Protein AF-A0A931U1X2-F1 (afdb_monomer_lite)

Structure (mmCIF, N/CA/C/O backbone):
data_AF-A0A931U1X2-F1
#
_entry.id   AF-A0A931U1X2-F1
#
loop_
_atom_site.group_PDB
_atom_site.id
_atom_site.type_symbol
_atom_site.label_atom_id
_atom_site.label_alt_id
_atom_site.label_comp_id
_atom_site.label_asym_id
_atom_site.label_entity_id
_atom_site.label_seq_id
_atom_site.pdbx_PDB_ins_code
_atom_site.Cartn_x
_atom_site.Cartn_y
_atom_site.Cartn_z
_atom_site.occupancy
_atom_site.B_iso_or_equiv
_atom_site.auth_seq_id
_atom_site.auth_comp_id
_atom_site.auth_asym_id
_atom_site.auth_atom_id
_atom_site.pdbx_PDB_model_num
ATOM 1 N N . MET A 1 1 ? 6.665 -20.487 0.044 1.00 63.03 1 MET A N 1
ATOM 2 C CA . MET A 1 1 ? 6.351 -19.282 -0.749 1.00 63.03 1 MET A CA 1
ATOM 3 C C . MET A 1 1 ? 7.055 -18.116 -0.095 1.00 63.03 1 MET A C 1
ATOM 5 O O . MET A 1 1 ? 6.962 -17.981 1.120 1.00 63.03 1 MET A O 1
ATOM 9 N N . GLU A 1 2 ? 7.810 -17.349 -0.866 1.00 85.06 2 GLU A N 1
ATOM 10 C CA . GLU A 1 2 ? 8.509 -16.164 -0.374 1.00 85.06 2 GLU A CA 1
ATOM 11 C C . GLU A 1 2 ? 7.506 -15.018 -0.163 1.00 85.06 2 GLU A C 1
ATOM 13 O O . GLU A 1 2 ? 6.598 -14.835 -0.972 1.00 85.06 2 GLU A O 1
ATOM 18 N N . THR A 1 3 ? 7.623 -14.298 0.954 1.00 91.31 3 THR A N 1
ATOM 19 C CA . THR A 1 3 ? 6.750 -13.166 1.308 1.00 91.31 3 THR A CA 1
ATOM 20 C C . THR A 1 3 ? 7.487 -11.861 1.058 1.00 91.31 3 THR A C 1
ATOM 22 O O . THR A 1 3 ? 8.638 -11.726 1.469 1.00 91.31 3 THR A O 1
ATOM 25 N N . VAL A 1 4 ? 6.813 -10.888 0.449 1.00 92.00 4 VAL A N 1
ATOM 26 C CA . VAL A 1 4 ? 7.351 -9.538 0.268 1.00 92.00 4 VAL A CA 1
ATOM 27 C C . VAL A 1 4 ? 7.121 -8.749 1.551 1.00 92.00 4 VAL A C 1
ATOM 29 O O . VAL A 1 4 ? 5.980 -8.496 1.942 1.00 92.00 4 VAL A O 1
ATOM 32 N N . ARG A 1 5 ? 8.199 -8.370 2.238 1.00 94.31 5 ARG A N 1
ATOM 33 C CA . ARG A 1 5 ? 8.094 -7.439 3.366 1.00 94.31 5 ARG A CA 1
ATOM 34 C C . ARG A 1 5 ? 7.867 -6.037 2.848 1.00 94.31 5 ARG A C 1
ATOM 36 O O . ARG A 1 5 ? 8.471 -5.666 1.845 1.00 94.31 5 ARG A O 1
ATOM 43 N N . ALA A 1 6 ? 7.024 -5.283 3.538 1.00 94.38 6 ALA A N 1
ATOM 44 C CA . ALA A 1 6 ? 6.626 -3.974 3.077 1.00 94.38 6 ALA A CA 1
ATOM 45 C C . ALA A 1 6 ? 6.469 -2.935 4.186 1.00 94.38 6 ALA A C 1
ATOM 47 O O . ALA A 1 6 ? 6.151 -3.240 5.342 1.00 94.38 6 ALA A O 1
ATOM 48 N N . THR A 1 7 ? 6.632 -1.681 3.786 1.00 94.38 7 THR A N 1
ATOM 49 C CA . THR A 1 7 ? 6.368 -0.481 4.579 1.00 94.38 7 THR A CA 1
ATOM 50 C C . THR A 1 7 ? 5.337 0.390 3.874 1.00 94.38 7 THR A C 1
ATOM 52 O O . THR A 1 7 ? 5.055 0.213 2.691 1.00 94.38 7 THR A O 1
ATOM 55 N N . ILE A 1 8 ? 4.720 1.303 4.625 1.00 94.69 8 ILE A N 1
ATOM 56 C CA . ILE A 1 8 ? 3.718 2.227 4.092 1.00 94.69 8 ILE A CA 1
ATOM 57 C C . ILE A 1 8 ? 4.109 3.667 4.364 1.00 94.69 8 ILE A C 1
ATOM 59 O O . ILE A 1 8 ? 4.575 4.004 5.454 1.00 94.69 8 ILE A O 1
ATOM 63 N N . GLU A 1 9 ? 3.792 4.515 3.403 1.00 93.50 9 GLU A N 1
ATOM 64 C CA . GLU A 1 9 ? 3.778 5.960 3.522 1.00 93.50 9 GLU A CA 1
ATOM 65 C C . GLU A 1 9 ? 2.370 6.454 3.196 1.00 93.50 9 GLU A C 1
ATOM 67 O O . GLU A 1 9 ? 1.703 5.947 2.297 1.00 93.50 9 GLU A O 1
ATOM 72 N N . TRP A 1 10 ? 1.874 7.417 3.967 1.00 94.19 10 TRP A N 1
ATOM 73 C CA . TRP A 1 10 ? 0.562 8.005 3.717 1.00 94.19 10 TRP A CA 1
ATOM 74 C C . TRP A 1 10 ? 0.592 9.495 4.020 1.00 94.19 10 TRP A C 1
ATOM 76 O O . TRP A 1 10 ? 0.927 9.895 5.139 1.00 94.19 10 TRP A O 1
ATOM 86 N N . THR A 1 11 ? 0.206 10.291 3.026 1.00 93.38 11 THR A N 1
ATOM 87 C CA . THR A 1 11 ? 0.055 11.746 3.080 1.00 93.38 11 THR A CA 1
ATOM 88 C C . THR A 1 11 ? -1.440 12.085 3.003 1.00 93.38 11 THR A C 1
ATOM 90 O O . THR A 1 11 ? -1.999 12.187 1.909 1.00 93.38 11 THR A O 1
ATOM 93 N N . PRO A 1 12 ? -2.117 12.233 4.156 1.00 90.12 12 PRO A N 1
ATOM 94 C CA . PRO A 1 12 ? -3.565 12.423 4.229 1.00 90.12 12 PRO A CA 1
ATOM 95 C C . PRO A 1 12 ? -4.088 13.652 3.484 1.00 90.12 12 PRO A C 1
ATOM 97 O O . PRO A 1 12 ? -5.246 13.664 3.085 1.00 90.12 12 PRO A O 1
ATOM 100 N N . GLU A 1 13 ? -3.273 14.700 3.363 1.00 90.06 13 GLU A N 1
ATOM 101 C CA . GLU A 1 13 ? -3.649 15.996 2.789 1.00 90.06 13 GLU A CA 1
ATOM 102 C C . GLU A 1 13 ? -4.021 15.892 1.308 1.00 90.06 13 GLU A C 1
ATOM 104 O O . GLU A 1 13 ? -4.851 16.660 0.830 1.00 90.06 13 GLU A O 1
ATOM 109 N N . ILE A 1 14 ? -3.412 14.936 0.608 1.00 90.19 14 ILE A N 1
ATOM 110 C CA . ILE A 1 14 ? -3.587 14.696 -0.830 1.00 90.19 14 ILE A CA 1
ATOM 111 C C . ILE A 1 14 ? -4.028 13.254 -1.120 1.00 90.19 14 ILE A C 1
ATOM 113 O O . ILE A 1 14 ? -3.920 12.795 -2.248 1.00 90.19 14 ILE A O 1
ATOM 117 N N . ASP A 1 15 ? -4.443 12.527 -0.080 1.00 92.25 15 ASP A N 1
ATOM 118 C CA . ASP A 1 15 ? -4.738 11.088 -0.091 1.00 92.25 15 ASP A CA 1
ATOM 119 C C . ASP A 1 15 ? -3.674 10.196 -0.758 1.00 92.25 15 ASP A C 1
ATOM 121 O O . ASP A 1 15 ? -3.954 9.106 -1.241 1.00 92.25 15 ASP A O 1
ATOM 125 N N . ARG A 1 16 ? -2.411 10.615 -0.757 1.00 93.75 16 ARG A N 1
ATOM 126 C CA . ARG A 1 16 ? -1.347 9.830 -1.379 1.00 93.75 16 ARG A CA 1
ATOM 127 C C . ARG A 1 16 ? -0.931 8.709 -0.446 1.00 93.75 16 ARG A C 1
ATOM 129 O O . ARG A 1 16 ? -0.417 8.963 0.644 1.00 93.75 16 ARG A O 1
ATOM 136 N N . PHE A 1 17 ? -1.133 7.472 -0.864 1.00 95.69 17 PHE A N 1
ATOM 137 C CA . PHE A 1 17 ? -0.659 6.288 -0.167 1.00 95.69 17 PHE A CA 1
ATOM 138 C C . PHE A 1 17 ? 0.361 5.562 -1.020 1.00 95.69 17 PHE A C 1
ATOM 140 O O . PHE A 1 17 ? 0.136 5.366 -2.209 1.00 95.69 17 PHE A O 1
ATOM 147 N N . VAL A 1 18 ? 1.448 5.123 -0.395 1.00 94.56 18 VAL A N 1
ATOM 148 C CA . VAL A 1 18 ? 2.475 4.327 -1.051 1.00 94.56 18 VAL A CA 1
ATOM 149 C C . VAL A 1 18 ? 2.803 3.112 -0.194 1.00 94.56 18 VAL A C 1
ATOM 151 O O . VAL A 1 18 ? 3.060 3.232 1.003 1.00 94.56 18 VAL A O 1
ATOM 154 N N . LEU A 1 19 ? 2.771 1.933 -0.804 1.00 94.44 19 LEU A N 1
ATOM 155 C CA . LEU A 1 19 ? 3.261 0.679 -0.246 1.00 94.44 19 LEU A CA 1
ATOM 156 C C . LEU A 1 19 ? 4.593 0.355 -0.918 1.00 94.44 19 LEU A C 1
ATOM 158 O O . LEU A 1 19 ? 4.634 0.260 -2.140 1.00 94.44 19 LEU A O 1
ATOM 162 N N . TRP A 1 20 ? 5.642 0.125 -0.134 1.00 92.62 20 TRP A N 1
ATOM 163 C CA . TRP A 1 20 ? 6.981 -0.200 -0.629 1.00 92.62 20 TRP A CA 1
ATOM 164 C C . TRP A 1 20 ? 7.404 -1.587 -0.191 1.00 92.62 20 TRP A C 1
ATOM 166 O O . TRP A 1 20 ? 7.226 -1.933 0.974 1.00 92.62 20 TRP A O 1
ATOM 176 N N . ALA A 1 21 ? 8.018 -2.356 -1.082 1.00 91.62 21 ALA A N 1
ATOM 177 C CA . ALA A 1 21 ? 8.804 -3.517 -0.701 1.00 91.62 21 ALA A CA 1
ATOM 178 C C . ALA A 1 21 ? 10.063 -3.056 0.059 1.00 91.62 21 ALA A C 1
ATOM 180 O O . ALA A 1 21 ? 10.706 -2.089 -0.333 1.00 91.62 21 ALA A O 1
ATOM 181 N N . GLU A 1 22 ? 10.428 -3.738 1.147 1.00 88.62 22 GLU A N 1
ATOM 182 C CA . GLU A 1 22 ? 11.639 -3.409 1.925 1.00 88.62 22 GLU A CA 1
ATOM 183 C C . GLU A 1 22 ? 12.932 -3.812 1.199 1.00 88.62 22 GLU A C 1
ATOM 185 O O . GLU A 1 22 ? 13.992 -3.242 1.442 1.00 88.62 22 GLU A O 1
ATOM 190 N N . ASP A 1 23 ? 12.843 -4.808 0.321 1.00 77.00 23 ASP A N 1
ATOM 191 C CA . ASP A 1 23 ? 13.965 -5.359 -0.432 1.00 77.00 23 ASP A CA 1
ATOM 192 C C . ASP A 1 23 ? 14.061 -4.668 -1.803 1.00 77.00 23 ASP A C 1
ATOM 194 O O . ASP A 1 23 ? 13.634 -5.213 -2.821 1.00 77.00 23 ASP A O 1
ATOM 198 N N . LEU A 1 24 ? 14.541 -3.420 -1.801 1.00 67.44 24 LEU A N 1
ATOM 199 C CA . LEU A 1 24 ? 14.801 -2.633 -3.012 1.00 67.44 24 LEU A CA 1
ATOM 200 C C . LEU A 1 24 ? 16.245 -2.879 -3.460 1.00 67.44 24 LEU A C 1
ATOM 202 O O . LEU A 1 24 ? 17.182 -2.325 -2.881 1.00 67.44 24 LEU A O 1
ATOM 206 N N . VAL A 1 25 ? 16.434 -3.727 -4.470 1.00 56.38 25 VAL A N 1
ATOM 207 C CA . VAL A 1 25 ? 17.752 -4.021 -5.049 1.00 56.38 25 VAL A CA 1
ATOM 208 C C . VAL A 1 25 ? 17.798 -3.403 -6.447 1.00 56.38 25 VAL A C 1
ATOM 210 O O . VAL A 1 25 ? 17.538 -4.076 -7.432 1.00 56.38 25 VAL A O 1
ATOM 213 N N . GLY A 1 26 ? 18.104 -2.106 -6.521 1.00 54.41 26 GLY A N 1
ATOM 214 C CA . GLY A 1 26 ? 18.088 -1.326 -7.768 1.00 54.41 26 GLY A CA 1
ATOM 215 C C . GLY A 1 26 ? 17.099 -0.171 -7.660 1.00 54.41 26 GLY A C 1
ATOM 216 O O . GLY A 1 26 ? 15.929 -0.378 -7.350 1.00 54.41 26 GLY A O 1
ATOM 217 N N 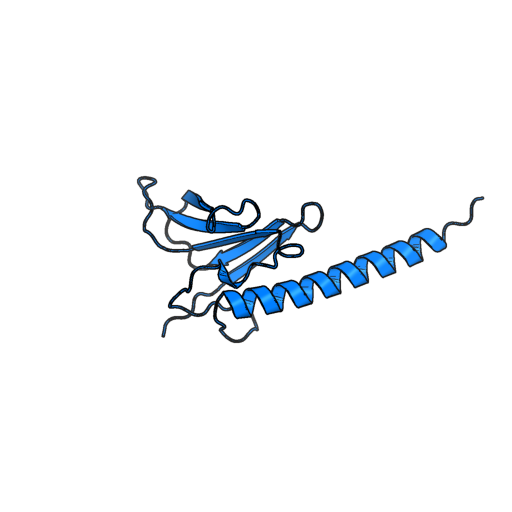. SER A 1 27 ? 17.578 1.063 -7.821 1.00 65.50 27 SER A N 1
ATOM 218 C CA . SER A 1 27 ? 16.752 2.259 -7.626 1.00 65.50 27 SER A CA 1
ATOM 219 C C . SER A 1 27 ? 16.791 3.165 -8.844 1.00 65.50 27 SER A C 1
ATOM 221 O O . SER A 1 27 ? 17.599 4.085 -8.925 1.00 65.50 27 SER A O 1
ATOM 223 N N . ALA A 1 28 ? 15.824 2.939 -9.717 1.00 60.19 28 ALA A N 1
ATOM 224 C CA . ALA A 1 28 ? 14.918 3.947 -10.248 1.00 60.19 28 ALA A CA 1
ATOM 225 C C . ALA A 1 28 ? 13.541 3.259 -10.384 1.00 60.19 28 ALA A C 1
ATOM 227 O O . ALA A 1 28 ? 13.449 2.037 -10.474 1.00 60.19 28 ALA A O 1
ATOM 228 N N . PHE A 1 29 ? 12.454 4.010 -10.239 1.00 79.12 29 PHE A N 1
ATOM 229 C CA . PHE A 1 29 ? 11.098 3.457 -10.205 1.00 79.12 29 PHE A CA 1
ATOM 230 C C . PHE A 1 29 ? 10.273 4.098 -11.305 1.00 79.12 29 PHE A C 1
ATOM 232 O O . PHE A 1 29 ? 10.249 5.324 -11.429 1.00 79.12 29 PHE A O 1
ATOM 239 N N . VAL A 1 30 ? 9.581 3.262 -12.073 1.00 77.50 30 VAL A N 1
ATOM 240 C CA . VAL A 1 30 ? 8.625 3.713 -13.083 1.00 77.50 30 VAL A CA 1
ATOM 241 C C . VAL A 1 30 ? 7.219 3.409 -12.565 1.00 77.50 30 VAL A C 1
ATOM 243 O O . VAL A 1 30 ? 6.940 2.257 -12.215 1.00 77.50 30 VAL A O 1
ATOM 246 N N . PRO A 1 31 ? 6.349 4.428 -12.432 1.00 81.56 31 PRO A N 1
ATOM 247 C CA . PRO A 1 31 ? 4.952 4.208 -12.110 1.00 81.56 31 PRO A CA 1
ATOM 248 C C . PRO A 1 31 ? 4.208 3.724 -13.358 1.00 81.56 31 PRO A C 1
ATOM 250 O O . PRO A 1 31 ? 4.042 4.478 -14.313 1.00 81.56 31 PRO A O 1
ATOM 253 N N . GLU A 1 32 ? 3.714 2.492 -13.317 1.00 82.25 32 GLU A N 1
ATOM 254 C CA . GLU A 1 32 ? 2.818 1.940 -14.331 1.00 82.25 32 GLU A CA 1
ATOM 255 C C . GLU A 1 32 ? 1.364 2.087 -13.866 1.00 82.25 32 GLU A C 1
ATOM 257 O O . GLU A 1 32 ? 1.032 1.633 -12.767 1.00 82.25 32 GLU A O 1
ATOM 262 N N . PRO A 1 33 ? 0.468 2.710 -14.647 1.00 82.56 33 PRO A N 1
ATOM 263 C CA . PRO A 1 33 ? -0.926 2.869 -14.249 1.00 82.56 33 PRO A CA 1
ATOM 264 C C . PRO A 1 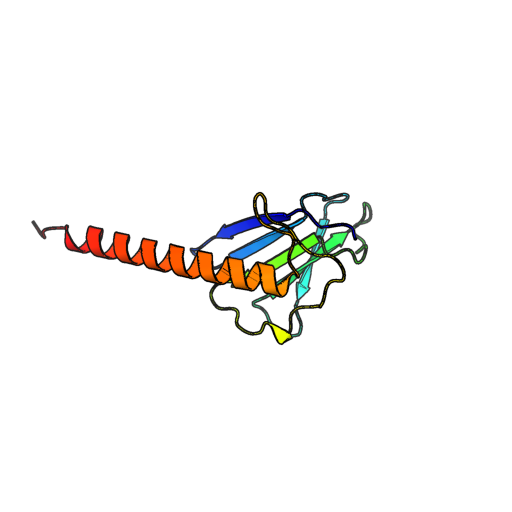33 ? -1.626 1.512 -14.109 1.00 82.56 33 PRO A C 1
ATOM 266 O O . PRO A 1 33 ? -1.394 0.575 -14.876 1.00 82.56 33 PRO A O 1
ATOM 269 N N . ILE A 1 34 ? -2.514 1.400 -13.121 1.00 82.69 34 ILE A N 1
ATOM 270 C CA . ILE A 1 34 ? -3.366 0.219 -12.969 1.00 82.69 34 ILE A CA 1
ATOM 271 C C . ILE A 1 34 ? -4.584 0.390 -13.877 1.00 82.69 34 ILE A C 1
ATOM 273 O O . ILE A 1 34 ? -5.529 1.109 -13.552 1.00 82.69 34 ILE A O 1
ATOM 277 N N . GLY A 1 35 ? -4.548 -0.274 -15.034 1.00 79.94 35 GLY A N 1
ATOM 278 C CA . GLY A 1 35 ? -5.555 -0.077 -16.076 1.00 79.94 35 GLY A CA 1
ATOM 279 C C . GLY A 1 35 ? -5.542 1.366 -16.593 1.00 79.94 35 GLY A C 1
ATOM 280 O O . GLY A 1 35 ? -4.483 1.971 -16.729 1.00 79.94 35 GLY A O 1
ATOM 281 N N . ASP A 1 36 ? -6.722 1.926 -16.856 1.00 77.19 36 ASP A N 1
ATOM 282 C CA . ASP A 1 36 ? -6.896 3.328 -17.272 1.00 77.19 36 ASP A CA 1
ATOM 283 C C . ASP A 1 36 ? -7.095 4.295 -16.080 1.00 77.19 36 ASP A C 1
ATOM 285 O O . ASP A 1 36 ? -7.558 5.425 -16.260 1.00 77.19 36 ASP A O 1
ATOM 289 N N . ASP A 1 37 ? -6.819 3.861 -14.844 1.00 71.19 37 ASP A N 1
ATOM 290 C CA . ASP A 1 37 ? -7.174 4.617 -13.642 1.00 71.19 37 ASP A CA 1
ATOM 291 C C . ASP A 1 37 ? -6.025 5.513 -13.135 1.00 71.19 37 ASP A C 1
ATOM 293 O O . ASP A 1 37 ? -4.949 5.016 -12.799 1.00 71.19 37 ASP A O 1
ATOM 297 N N . PRO A 1 38 ? -6.230 6.840 -13.020 1.00 74.94 38 PRO A N 1
ATOM 298 C CA . PRO A 1 38 ? -5.189 7.756 -12.561 1.00 74.94 38 PRO A CA 1
ATOM 299 C C . PRO A 1 38 ? -4.987 7.727 -11.039 1.00 74.94 38 PRO A C 1
ATOM 301 O O . PRO A 1 38 ? -4.091 8.403 -10.537 1.00 74.94 38 PRO A O 1
ATOM 304 N N . LEU A 1 39 ? -5.829 7.008 -10.288 1.00 84.69 39 LEU A N 1
ATOM 305 C CA . LEU A 1 39 ? -5.770 6.961 -8.830 1.00 84.69 39 LEU A CA 1
ATOM 306 C C . LEU A 1 39 ? -4.901 5.824 -8.309 1.00 84.69 39 LEU A C 1
ATOM 308 O O . LEU A 1 39 ? -4.752 5.729 -7.092 1.00 84.69 39 LEU A O 1
ATOM 312 N N . ALA A 1 40 ? -4.357 4.957 -9.165 1.00 89.75 40 ALA A N 1
ATOM 313 C CA . ALA A 1 40 ? -3.480 3.880 -8.734 1.00 89.75 40 ALA A CA 1
ATOM 314 C C . ALA A 1 40 ? -2.400 3.547 -9.771 1.00 89.75 40 ALA A C 1
ATOM 316 O O . ALA A 1 40 ? -2.658 3.437 -10.968 1.00 89.75 40 ALA A O 1
ATOM 317 N N . SER A 1 41 ? -1.178 3.341 -9.296 1.00 91.94 41 SER A N 1
ATOM 318 C CA . SER A 1 41 ? -0.027 2.953 -10.103 1.00 91.94 41 SER A CA 1
ATOM 319 C C . SER A 1 41 ? 0.792 1.883 -9.386 1.00 91.94 41 SER A C 1
ATOM 321 O O . SER A 1 41 ? 0.994 1.932 -8.172 1.00 91.94 41 SER A O 1
ATOM 323 N N . LEU A 1 42 ? 1.275 0.903 -10.139 1.00 91.19 42 LEU A N 1
ATOM 324 C CA . LEU A 1 42 ? 2.293 -0.038 -9.696 1.00 91.19 42 LEU A CA 1
ATOM 325 C C . LEU A 1 42 ? 3.651 0.629 -9.792 1.00 91.19 42 LEU A C 1
ATOM 327 O O . LEU A 1 42 ? 3.946 1.317 -10.761 1.00 91.19 42 LEU A O 1
ATOM 331 N N . LEU A 1 43 ? 4.492 0.389 -8.800 1.00 91.38 43 LEU A N 1
ATOM 332 C CA . LEU A 1 43 ? 5.874 0.834 -8.827 1.00 91.38 43 LEU A CA 1
ATOM 333 C C . LEU A 1 43 ? 6.721 -0.351 -9.273 1.00 91.38 43 LEU A C 1
ATOM 335 O O . LEU A 1 43 ? 6.727 -1.388 -8.598 1.00 91.38 43 LEU A O 1
ATOM 339 N N . LEU A 1 44 ? 7.391 -0.209 -10.414 1.00 90.00 44 LEU A N 1
ATOM 340 C CA . LEU A 1 44 ? 8.271 -1.232 -10.969 1.00 90.00 44 LEU A CA 1
ATOM 341 C C . LEU A 1 44 ? 9.738 -0.918 -10.673 1.00 90.00 44 LEU A C 1
ATOM 343 O O . LEU A 1 44 ? 10.153 0.239 -10.702 1.00 90.00 44 LEU A O 1
ATOM 347 N N . GLU A 1 45 ? 10.505 -1.962 -10.371 1.00 89.81 45 GLU A N 1
ATOM 348 C CA . GLU A 1 45 ? 11.960 -1.900 -10.235 1.00 89.81 45 GLU A CA 1
ATOM 349 C C . GLU A 1 45 ? 12.597 -1.695 -11.606 1.00 89.81 45 GLU A C 1
ATOM 351 O O . GLU A 1 45 ? 12.177 -2.310 -12.594 1.00 89.81 45 GLU A O 1
ATOM 356 N N . VAL A 1 46 ? 13.652 -0.888 -11.641 1.00 87.94 46 VAL A N 1
ATOM 357 C CA . VAL A 1 46 ? 14.568 -0.838 -12.775 1.00 87.94 46 VAL A CA 1
ATOM 358 C C . VAL A 1 46 ? 15.973 -1.260 -12.356 1.00 87.94 46 VAL A C 1
ATOM 360 O O . VAL A 1 46 ? 16.355 -1.152 -11.186 1.00 87.94 46 VAL A O 1
ATOM 363 N N . ASP A 1 47 ? 16.729 -1.761 -13.324 1.00 86.56 47 ASP A N 1
ATOM 364 C CA . ASP A 1 47 ? 18.127 -2.132 -13.157 1.00 86.56 47 ASP A CA 1
ATOM 365 C C . ASP A 1 47 ? 19.068 -0.908 -13.156 1.00 86.56 47 ASP A C 1
ATOM 367 O O . ASP A 1 47 ? 18.650 0.249 -13.195 1.00 86.56 47 ASP A O 1
ATOM 371 N N . GLU A 1 48 ? 20.377 -1.160 -13.090 1.00 85.00 48 GLU A N 1
ATOM 372 C CA . GLU A 1 48 ? 21.406 -0.111 -13.113 1.00 85.00 48 GLU A CA 1
ATOM 373 C C . GLU A 1 48 ? 21.437 0.693 -14.431 1.00 85.00 48 GLU A C 1
ATOM 375 O O . GLU A 1 48 ? 21.997 1.788 -14.455 1.00 85.00 48 GLU A O 1
ATOM 380 N N . ASP A 1 49 ? 20.826 0.175 -15.504 1.00 86.81 49 ASP A N 1
ATOM 381 C CA . ASP A 1 49 ? 20.705 0.808 -16.823 1.00 86.81 49 ASP A CA 1
ATOM 382 C C . ASP A 1 49 ? 19.341 1.518 -17.013 1.00 86.81 49 ASP A C 1
ATOM 384 O O . ASP A 1 49 ? 18.977 1.859 -18.143 1.00 86.81 49 ASP A O 1
ATOM 388 N N . GLU A 1 50 ? 18.565 1.721 -15.940 1.00 84.00 50 GLU A N 1
ATOM 389 C CA . GLU A 1 50 ? 17.217 2.319 -15.958 1.00 84.00 50 GLU A CA 1
ATOM 390 C C . GLU A 1 50 ? 16.177 1.514 -16.764 1.00 84.00 50 GLU A C 1
ATOM 392 O O . GLU A 1 50 ? 15.157 2.055 -17.200 1.00 84.00 50 GLU A O 1
ATOM 397 N N . ARG A 1 51 ? 16.399 0.208 -16.963 1.00 85.75 51 ARG A N 1
ATOM 398 C CA . ARG A 1 51 ? 15.434 -0.674 -17.634 1.00 85.75 51 ARG A CA 1
ATOM 399 C C . ARG A 1 51 ? 14.567 -1.406 -16.625 1.00 85.75 51 ARG A C 1
ATOM 401 O O . ARG A 1 51 ? 15.070 -1.977 -15.662 1.00 85.75 51 ARG A O 1
ATOM 408 N N . GLU A 1 52 ? 13.266 -1.451 -16.888 1.00 87.06 52 GLU A N 1
ATOM 409 C CA . GLU A 1 52 ? 12.308 -2.204 -16.077 1.00 87.06 52 GLU A CA 1
ATOM 410 C C . GLU A 1 52 ? 12.708 -3.679 -15.954 1.00 87.06 52 GLU A C 1
ATOM 412 O O . GLU A 1 52 ? 12.886 -4.382 -16.952 1.00 87.06 52 GLU A O 1
ATOM 417 N N . THR A 1 53 ? 12.792 -4.174 -14.719 1.00 86.50 53 THR A N 1
ATOM 418 C CA . THR A 1 53 ? 13.061 -5.595 -14.446 1.00 86.50 53 THR A CA 1
ATOM 419 C C . THR A 1 53 ? 11.781 -6.437 -14.472 1.00 86.50 53 THR A C 1
ATOM 421 O O . THR A 1 53 ? 11.834 -7.668 -14.458 1.00 86.50 53 THR A O 1
ATOM 424 N N . GLY A 1 54 ? 10.613 -5.783 -14.479 1.00 83.12 54 GLY A N 1
ATOM 425 C CA . GLY A 1 54 ? 9.298 -6.411 -14.336 1.00 83.12 54 GLY A CA 1
ATOM 426 C C . GLY A 1 54 ? 8.943 -6.790 -12.892 1.00 83.12 54 GLY A C 1
ATOM 427 O O . GLY A 1 54 ? 7.868 -7.340 -12.640 1.00 83.12 54 GLY A O 1
ATOM 428 N N . ARG A 1 55 ? 9.815 -6.504 -11.914 1.00 86.06 55 ARG A N 1
ATOM 429 C CA . ARG A 1 55 ? 9.519 -6.726 -10.496 1.00 86.06 55 ARG A CA 1
ATOM 430 C C . ARG A 1 55 ? 8.657 -5.585 -9.956 1.00 86.06 55 ARG A C 1
ATOM 432 O O . ARG A 1 55 ? 9.065 -4.430 -9.957 1.00 86.06 55 ARG A O 1
ATOM 439 N N . VAL A 1 56 ? 7.492 -5.926 -9.407 1.00 88.88 56 VAL A N 1
ATOM 440 C CA . VAL A 1 56 ? 6.682 -4.977 -8.630 1.00 88.88 56 VAL A CA 1
ATOM 441 C C . VAL A 1 56 ? 7.350 -4.740 -7.276 1.00 88.88 56 VAL A C 1
ATOM 443 O O . VAL A 1 56 ? 7.501 -5.673 -6.481 1.00 88.88 56 VAL A O 1
ATOM 446 N N . VAL A 1 57 ? 7.720 -3.490 -7.012 1.00 90.56 57 VAL A N 1
ATOM 447 C CA . VAL A 1 57 ? 8.339 -3.024 -5.760 1.00 90.56 57 VAL A CA 1
ATOM 448 C C . VAL A 1 57 ? 7.417 -2.151 -4.928 1.00 90.56 57 VAL A C 1
ATOM 450 O O . VAL A 1 57 ? 7.747 -1.825 -3.791 1.00 90.56 57 VAL A O 1
ATOM 453 N N . GLY A 1 58 ? 6.235 -1.819 -5.435 1.00 91.69 58 GLY A N 1
ATOM 454 C CA . GLY A 1 58 ? 5.265 -1.084 -4.648 1.00 91.69 58 GLY A CA 1
ATOM 455 C C . GLY A 1 58 ? 3.976 -0.765 -5.375 1.00 91.69 58 GLY A C 1
ATOM 456 O O . GLY A 1 58 ? 3.747 -1.190 -6.506 1.00 91.69 58 GLY A O 1
ATOM 457 N N . VAL A 1 59 ? 3.132 -0.008 -4.684 1.00 92.94 59 VAL A N 1
ATOM 458 C CA . VAL A 1 59 ? 1.866 0.520 -5.196 1.00 92.94 59 VAL A CA 1
ATOM 459 C C . VAL A 1 59 ? 1.697 1.930 -4.657 1.00 92.94 59 VAL A C 1
ATOM 461 O O . VAL A 1 59 ? 1.775 2.127 -3.446 1.00 92.94 59 VAL A O 1
ATOM 464 N N . GLU A 1 60 ? 1.430 2.889 -5.533 1.00 93.62 60 GLU A N 1
ATOM 465 C CA . GLU A 1 60 ? 1.009 4.243 -5.180 1.00 93.62 60 GLU A CA 1
ATOM 466 C C . GLU A 1 60 ? -0.469 4.421 -5.537 1.00 93.62 60 GLU A C 1
ATOM 468 O O . GLU A 1 60 ? -0.876 4.048 -6.631 1.00 93.62 60 GLU A O 1
ATOM 473 N N . MET A 1 61 ? -1.294 4.957 -4.632 1.00 94.56 61 MET A N 1
ATOM 474 C CA . MET A 1 61 ? -2.715 5.178 -4.918 1.00 94.56 61 MET A CA 1
ATOM 475 C C . MET A 1 61 ? -3.411 6.192 -4.001 1.00 94.56 61 MET A C 1
ATOM 477 O O . MET A 1 61 ? -2.958 6.446 -2.883 1.00 94.56 61 MET A O 1
ATOM 481 N N . ALA A 1 62 ? -4.574 6.685 -4.436 1.00 94.69 62 ALA A N 1
ATOM 482 C CA . ALA A 1 62 ? -5.544 7.401 -3.606 1.00 94.69 62 ALA A CA 1
ATOM 483 C C . ALA A 1 62 ? -6.330 6.415 -2.721 1.00 94.69 62 ALA A C 1
ATOM 485 O O . ALA A 1 62 ? -7.455 6.012 -3.029 1.00 94.69 62 ALA A O 1
ATOM 486 N N . ILE A 1 63 ? -5.697 5.922 -1.652 1.00 94.94 63 ILE A N 1
ATOM 487 C CA . ILE A 1 63 ? -6.189 4.750 -0.908 1.00 94.94 63 ILE A CA 1
ATOM 488 C C . ILE A 1 63 ? -7.553 4.964 -0.257 1.00 94.94 63 ILE A C 1
ATOM 490 O O . ILE A 1 63 ? -8.269 3.986 -0.058 1.00 94.94 63 ILE A O 1
ATOM 494 N N . LEU A 1 64 ? -7.929 6.180 0.143 1.00 94.06 64 LEU A N 1
ATOM 495 C CA . LEU A 1 64 ? -9.212 6.408 0.805 1.00 94.06 64 LEU A CA 1
ATOM 496 C C . LEU A 1 64 ? -10.362 6.430 -0.192 1.00 94.06 64 LEU A C 1
ATOM 498 O O . LEU A 1 64 ? -11.459 5.998 0.180 1.00 94.06 64 LEU A O 1
ATOM 502 N N . GLU A 1 65 ? -10.119 6.906 -1.408 1.00 90.44 65 GLU A N 1
ATOM 503 C CA . GLU A 1 65 ? -11.121 7.019 -2.471 1.00 90.44 65 GLU A CA 1
ATOM 504 C C . GLU A 1 65 ? -11.217 5.755 -3.330 1.00 90.44 65 GLU A C 1
ATOM 506 O O . GLU A 1 65 ? -12.303 5.424 -3.796 1.00 90.44 65 GLU A O 1
ATOM 511 N N . PHE A 1 66 ? -10.130 4.993 -3.454 1.00 91.31 66 PHE A N 1
ATOM 512 C CA . PHE A 1 66 ? -10.077 3.815 -4.312 1.00 91.31 66 PHE A CA 1
ATOM 513 C C . PHE A 1 66 ? -11.071 2.711 -3.913 1.00 91.31 66 PHE A C 1
ATOM 515 O O . PHE A 1 66 ? -11.065 2.193 -2.790 1.00 91.31 66 PHE A O 1
ATOM 522 N N . ASP A 1 67 ? -11.908 2.292 -4.856 1.00 90.31 67 ASP A N 1
ATOM 523 C CA . ASP A 1 67 ? -12.896 1.223 -4.686 1.00 90.31 67 ASP A CA 1
ATOM 524 C C . ASP A 1 67 ? -12.799 0.118 -5.753 1.00 90.31 67 ASP A C 1
ATOM 526 O O . ASP A 1 67 ? -13.390 -0.955 -5.588 1.00 90.31 67 ASP A O 1
ATOM 530 N N . ARG A 1 68 ? -11.992 0.325 -6.800 1.00 88.12 68 ARG A N 1
ATOM 531 C CA . ARG A 1 68 ? -11.817 -0.589 -7.939 1.00 88.12 68 ARG A CA 1
ATOM 532 C C . ARG A 1 68 ? -10.849 -1.739 -7.668 1.00 88.12 68 ARG A C 1
ATOM 534 O O . ARG A 1 68 ? -9.900 -2.001 -8.396 1.00 88.12 68 ARG A O 1
ATOM 541 N N . TRP A 1 69 ? -11.113 -2.494 -6.610 1.00 90.19 69 TRP A N 1
ATOM 542 C CA . TRP A 1 69 ? -10.258 -3.609 -6.189 1.00 90.19 69 TRP A CA 1
ATOM 543 C C . TRP A 1 69 ? -10.098 -4.728 -7.223 1.00 90.19 69 TRP A C 1
ATOM 545 O O . TRP A 1 69 ? -9.152 -5.500 -7.111 1.00 90.19 69 TRP A O 1
ATOM 555 N N . GLY A 1 70 ? -11.029 -4.846 -8.175 1.00 86.50 70 GLY A N 1
ATOM 556 C CA . GLY A 1 70 ? -10.951 -5.823 -9.263 1.00 86.50 70 GLY A CA 1
ATOM 557 C C . GLY A 1 70 ? -9.912 -5.479 -10.331 1.00 86.50 70 GLY A C 1
ATOM 558 O O . GLY A 1 70 ? -9.486 -6.385 -11.039 1.00 86.50 70 GLY A O 1
ATOM 559 N N . ASP A 1 71 ? -9.485 -4.216 -10.406 1.00 86.94 71 ASP A N 1
ATOM 560 C CA . ASP A 1 71 ? -8.494 -3.755 -11.385 1.00 86.94 71 ASP A CA 1
ATOM 561 C C . ASP A 1 71 ? -7.058 -3.961 -10.886 1.00 86.94 71 ASP A C 1
ATOM 563 O O . ASP A 1 71 ? -6.113 -3.900 -11.668 1.00 86.94 71 ASP A O 1
ATOM 567 N N . LEU A 1 72 ? -6.873 -4.243 -9.588 1.00 87.62 72 LEU A N 1
ATOM 568 C CA . LEU A 1 72 ? -5.549 -4.537 -9.050 1.00 87.62 72 LEU A CA 1
ATOM 569 C C . LEU A 1 72 ? -4.984 -5.822 -9.672 1.00 87.62 72 LEU A C 1
ATOM 571 O O . LEU A 1 72 ? -5.677 -6.846 -9.711 1.00 87.62 72 LEU A O 1
ATOM 575 N N . PRO A 1 73 ? -3.702 -5.826 -10.077 1.00 84.69 73 PRO A N 1
ATOM 576 C CA . PRO A 1 73 ? -3.070 -7.037 -10.570 1.00 84.69 73 PRO A CA 1
ATOM 577 C C . PRO A 1 73 ? -3.012 -8.094 -9.466 1.00 84.69 73 PRO A C 1
ATOM 579 O O . PRO A 1 73 ? -2.733 -7.814 -8.295 1.00 84.69 73 PRO A O 1
ATOM 582 N N . THR A 1 74 ? -3.224 -9.347 -9.857 1.00 86.06 74 THR A N 1
ATOM 583 C CA . THR A 1 74 ? -2.965 -10.474 -8.964 1.00 86.06 74 THR A CA 1
ATOM 584 C C . THR A 1 74 ? -1.464 -10.721 -8.918 1.00 86.06 74 THR A C 1
ATOM 586 O O . THR A 1 74 ? -0.857 -11.029 -9.938 1.00 86.06 74 THR A O 1
ATOM 589 N N . LEU A 1 75 ? -0.869 -10.584 -7.733 1.00 88.00 75 LEU A N 1
ATOM 590 C CA . LEU A 1 75 ? 0.537 -10.904 -7.507 1.00 88.00 75 LEU A CA 1
ATOM 591 C C . LEU A 1 75 ? 0.660 -12.287 -6.870 1.00 88.00 75 LEU A C 1
ATOM 593 O O . LEU A 1 75 ? -0.020 -12.585 -5.888 1.00 88.00 75 LEU A O 1
ATOM 597 N N . ASP A 1 76 ? 1.581 -13.104 -7.377 1.00 87.38 76 ASP A N 1
ATOM 598 C CA . ASP A 1 76 ? 1.801 -14.478 -6.899 1.00 87.38 76 ASP A CA 1
ATOM 599 C C . ASP A 1 76 ? 2.387 -14.560 -5.480 1.00 87.38 76 ASP A C 1
ATOM 601 O O . ASP A 1 76 ? 2.411 -15.627 -4.862 1.00 87.38 76 ASP A O 1
ATOM 605 N N . ARG A 1 77 ? 2.896 -13.439 -4.952 1.00 90.94 77 ARG A N 1
ATOM 606 C CA . ARG A 1 77 ? 3.540 -13.368 -3.636 1.00 90.94 77 ARG A CA 1
ATOM 607 C C . ARG A 1 77 ? 2.696 -12.556 -2.653 1.00 90.94 77 ARG A C 1
ATOM 609 O O . ARG A 1 77 ? 2.283 -11.445 -2.991 1.00 90.94 77 ARG A O 1
ATOM 616 N N . PRO A 1 78 ? 2.472 -13.060 -1.425 1.00 94.25 78 PRO A N 1
ATOM 617 C CA . PRO A 1 78 ? 1.826 -12.278 -0.383 1.00 94.25 78 PRO A CA 1
ATOM 618 C C . PRO A 1 78 ? 2.746 -11.151 0.096 1.00 94.25 78 PRO A C 1
ATOM 620 O O . PRO A 1 78 ? 3.972 -11.285 0.116 1.00 94.25 78 PRO A O 1
ATOM 623 N N . TRP A 1 79 ? 2.123 -10.062 0.528 1.00 94.88 79 TRP A N 1
ATOM 624 C CA . TRP A 1 79 ? 2.758 -8.872 1.075 1.00 94.88 79 TRP A CA 1
ATOM 625 C C . TRP A 1 79 ? 2.515 -8.791 2.579 1.00 94.88 79 TRP A C 1
ATOM 627 O O . TRP A 1 79 ? 1.445 -9.150 3.078 1.00 94.88 79 TRP A O 1
ATOM 637 N N . GLN A 1 80 ? 3.511 -8.314 3.318 1.00 95.81 80 GLN A N 1
ATOM 638 C CA . GLN A 1 80 ? 3.471 -8.277 4.772 1.00 95.81 80 GLN A CA 1
ATOM 639 C C . GLN A 1 80 ? 3.955 -6.935 5.310 1.00 95.81 80 GLN A C 1
ATOM 641 O O . GLN A 1 80 ? 5.125 -6.587 5.180 1.00 95.81 80 GLN A O 1
ATOM 646 N N . LEU A 1 81 ? 3.066 -6.233 6.016 1.00 95.75 81 LEU A N 1
ATOM 647 C CA . LEU A 1 81 ? 3.450 -5.108 6.865 1.00 95.75 81 LEU A CA 1
ATOM 648 C C . LEU A 1 81 ? 4.009 -5.599 8.198 1.00 95.75 81 LEU A C 1
ATOM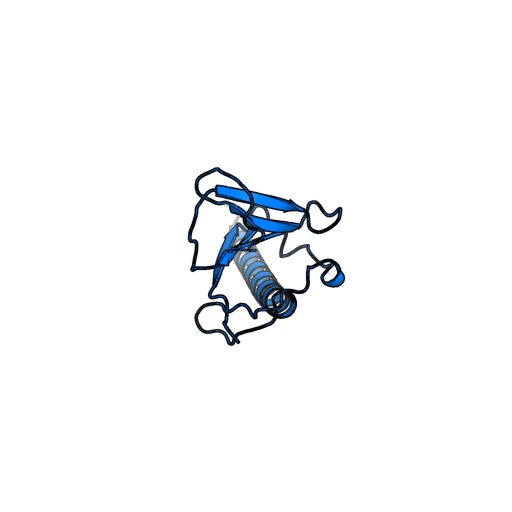 650 O O . LEU A 1 81 ? 3.604 -6.640 8.724 1.00 95.75 81 LEU A O 1
ATOM 654 N N . ARG A 1 82 ? 4.915 -4.819 8.789 1.00 93.19 82 ARG A N 1
ATOM 655 C CA . ARG A 1 82 ? 5.518 -5.150 10.084 1.00 93.19 82 ARG A CA 1
ATOM 656 C C . ARG A 1 82 ? 4.450 -5.392 11.160 1.00 93.19 82 ARG A C 1
ATOM 658 O O . ARG A 1 82 ? 3.652 -4.515 11.478 1.00 93.19 82 ARG A O 1
ATOM 665 N N . GLY A 1 83 ? 4.483 -6.585 11.755 1.00 92.56 83 GLY A N 1
ATOM 666 C CA . GLY A 1 83 ? 3.547 -7.009 12.803 1.00 92.56 83 GLY A CA 1
ATOM 667 C C . GLY A 1 83 ? 2.191 -7.504 12.290 1.00 92.56 83 GLY A C 1
ATOM 668 O O . GLY A 1 83 ? 1.311 -7.780 13.101 1.00 92.56 83 GLY A O 1
ATOM 669 N N . TRP A 1 84 ? 1.999 -7.596 10.974 1.00 95.25 84 TRP A N 1
ATOM 670 C CA . TRP A 1 84 ? 0.811 -8.183 10.357 1.00 95.25 84 TRP A CA 1
ATOM 671 C C . TRP A 1 84 ? 1.150 -9.557 9.784 1.00 95.25 84 TRP A C 1
ATOM 673 O O . TRP A 1 84 ? 2.310 -9.870 9.512 1.00 95.25 84 TRP A O 1
ATOM 683 N N . GLU A 1 85 ? 0.135 -10.393 9.608 1.00 94.94 85 GLU A N 1
ATOM 684 C CA . GLU A 1 85 ? 0.281 -11.636 8.856 1.00 94.94 85 GLU A CA 1
ATOM 685 C C . GLU A 1 85 ? 0.439 -11.329 7.355 1.00 94.94 85 GLU A C 1
ATOM 687 O O . GLU A 1 85 ? -0.097 -10.317 6.888 1.00 94.94 85 GLU A O 1
ATOM 692 N N . PRO A 1 86 ? 1.162 -12.170 6.593 1.00 96.25 86 PRO A N 1
ATOM 693 C CA . PRO A 1 86 ? 1.236 -12.049 5.142 1.00 96.25 86 PRO A CA 1
ATOM 694 C C . PRO A 1 86 ? -0.149 -12.183 4.508 1.00 96.25 86 PRO A C 1
ATOM 696 O O . PRO A 1 86 ? -0.897 -13.108 4.829 1.00 96.25 86 PRO A O 1
ATOM 699 N N . LEU A 1 87 ? -0.482 -11.284 3.587 1.00 95.75 87 LEU A N 1
ATOM 700 C CA . LEU A 1 87 ? -1.769 -11.258 2.898 1.00 95.75 87 LEU A CA 1
ATOM 701 C C . LEU A 1 87 ? -1.572 -11.038 1.394 1.00 95.75 87 LEU A C 1
ATOM 703 O O . LEU A 1 87 ? -0.598 -10.400 0.996 1.00 95.75 87 LEU A O 1
ATOM 707 N N . PRO A 1 88 ? -2.501 -11.507 0.542 1.00 94.25 88 PRO A N 1
ATOM 708 C CA . PRO A 1 88 ? -2.596 -11.026 -0.833 1.00 94.25 88 PRO A CA 1
ATOM 709 C C . PRO A 1 88 ? -2.664 -9.495 -0.871 1.00 94.25 88 PRO A C 1
ATOM 711 O O . PRO A 1 88 ? -3.215 -8.877 0.046 1.00 94.25 88 PRO A O 1
ATOM 714 N N . LEU A 1 89 ? -2.111 -8.888 -1.923 1.00 92.44 89 LEU A N 1
ATOM 715 C CA . LEU A 1 89 ? -1.984 -7.432 -2.028 1.00 92.44 89 LEU A CA 1
ATOM 716 C C . LEU A 1 89 ? -3.334 -6.718 -1.851 1.00 92.44 89 LEU A C 1
ATOM 718 O O . LEU A 1 89 ? -3.439 -5.795 -1.045 1.00 92.44 89 LEU A O 1
ATOM 722 N N . ASP A 1 90 ? -4.388 -7.178 -2.528 1.00 93.56 90 ASP A N 1
ATOM 723 C CA . ASP A 1 90 ? -5.719 -6.573 -2.430 1.00 93.56 90 ASP A CA 1
ATOM 724 C C . ASP A 1 90 ? -6.283 -6.658 -0.999 1.00 93.56 90 ASP A C 1
ATOM 726 O O . ASP A 1 90 ? -6.835 -5.688 -0.477 1.00 93.56 90 ASP A O 1
ATOM 730 N N . ALA A 1 91 ? -6.110 -7.801 -0.331 1.00 95.31 91 ALA A N 1
ATOM 73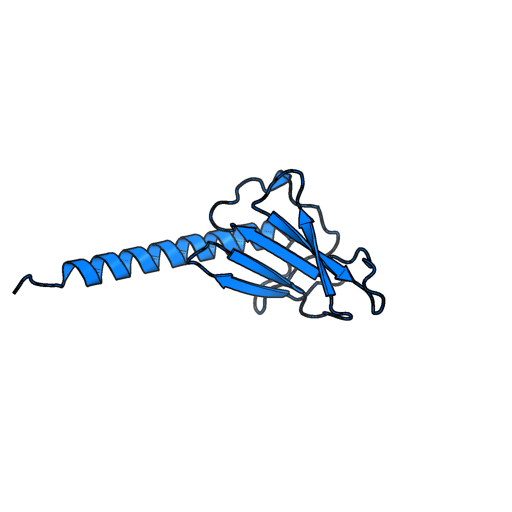1 C CA . ALA A 1 91 ? -6.586 -8.022 1.027 1.00 95.31 91 ALA A CA 1
ATOM 732 C C . ALA A 1 91 ? -5.821 -7.151 2.033 1.00 95.31 91 ALA A C 1
ATOM 734 O O . ALA A 1 91 ? -6.424 -6.590 2.958 1.00 95.31 91 ALA A O 1
ATOM 735 N N . LEU A 1 92 ? -4.508 -6.999 1.834 1.00 95.88 92 LEU A N 1
ATOM 736 C CA . LEU A 1 92 ? -3.669 -6.104 2.618 1.00 95.88 92 LEU A CA 1
ATOM 737 C C . LEU A 1 92 ? -4.134 -4.651 2.464 1.00 95.88 92 LEU A C 1
ATOM 739 O O . LEU A 1 92 ? -4.409 -3.989 3.466 1.00 95.88 92 LEU A O 1
ATOM 743 N N . LEU A 1 93 ? -4.283 -4.176 1.225 1.00 95.38 93 LEU A N 1
ATOM 744 C CA . LEU A 1 93 ? -4.678 -2.800 0.922 1.00 95.38 93 LEU A CA 1
ATOM 745 C C . LEU A 1 93 ? -6.092 -2.482 1.421 1.00 95.38 93 LEU A C 1
ATOM 747 O O . LEU A 1 93 ? -6.289 -1.450 2.059 1.00 95.38 93 LEU A O 1
ATOM 751 N N . LYS A 1 94 ? -7.064 -3.389 1.259 1.00 95.94 94 LYS A N 1
ATOM 752 C CA . LYS A 1 94 ? -8.417 -3.239 1.836 1.00 95.94 94 LYS A CA 1
ATOM 753 C C . LYS A 1 94 ? -8.377 -3.102 3.356 1.00 95.94 94 LYS A C 1
ATOM 755 O O . LYS A 1 94 ? -9.106 -2.293 3.939 1.00 95.94 94 LYS A O 1
ATOM 760 N N . ARG A 1 95 ? -7.528 -3.893 4.024 1.00 96.38 95 ARG A N 1
ATOM 761 C CA . ARG A 1 95 ? -7.343 -3.812 5.479 1.00 96.38 95 ARG A CA 1
ATOM 762 C C . ARG A 1 95 ? -6.724 -2.470 5.874 1.00 96.38 95 ARG A C 1
ATOM 764 O O . ARG A 1 95 ? -7.229 -1.837 6.799 1.00 96.38 95 ARG A O 1
ATOM 771 N N . VAL A 1 96 ? -5.699 -2.013 5.156 1.00 96.12 96 VAL A N 1
ATOM 772 C CA . VAL A 1 96 ? -5.066 -0.703 5.374 1.00 96.12 96 VAL A CA 1
ATOM 773 C C . VAL A 1 96 ? -6.055 0.440 5.139 1.00 96.12 96 VAL A C 1
ATOM 775 O O . VAL A 1 96 ? -6.199 1.290 6.015 1.00 96.12 96 VAL A O 1
ATOM 778 N N . GLN A 1 97 ? -6.810 0.436 4.037 1.00 96.31 97 GLN A N 1
ATOM 779 C CA . GLN A 1 97 ? -7.837 1.442 3.749 1.00 96.31 97 GLN A CA 1
ATOM 780 C C . GLN A 1 97 ? -8.828 1.570 4.911 1.00 96.31 97 GLN A C 1
ATOM 782 O O . GLN A 1 97 ? -9.154 2.677 5.343 1.00 96.31 97 GLN A O 1
ATOM 787 N N . ARG A 1 98 ? -9.305 0.442 5.452 1.00 95.69 98 ARG A N 1
ATOM 788 C CA . ARG A 1 98 ? -10.217 0.433 6.606 1.00 95.69 98 ARG A CA 1
ATOM 789 C C . ARG A 1 98 ? -9.620 1.147 7.820 1.00 95.69 98 ARG A C 1
ATOM 791 O O . ARG A 1 98 ? -10.303 1.976 8.428 1.00 95.69 98 ARG A O 1
ATOM 798 N N . GLU A 1 99 ? -8.364 0.851 8.144 1.00 94.75 99 GLU A N 1
ATOM 799 C CA . GLU A 1 99 ? -7.635 1.485 9.248 1.00 94.75 99 GLU A CA 1
ATOM 800 C C . GLU A 1 99 ? -7.443 2.989 9.003 1.00 94.75 99 GLU A C 1
ATOM 802 O O . GLU A 1 99 ? -7.691 3.805 9.894 1.00 94.75 99 GLU A O 1
ATOM 807 N N . LEU A 1 100 ? -7.056 3.382 7.787 1.00 94.56 100 LEU A N 1
ATOM 808 C CA . LEU A 1 100 ? -6.829 4.782 7.428 1.00 94.56 100 LEU A CA 1
ATOM 809 C C . LEU A 1 100 ? -8.127 5.598 7.450 1.00 94.56 100 LEU A C 1
ATOM 811 O O . LEU A 1 100 ? -8.160 6.660 8.075 1.00 94.56 100 LEU A O 1
ATOM 815 N N . ARG A 1 101 ? -9.232 5.067 6.910 1.00 94.19 101 ARG A N 1
ATOM 816 C CA . ARG A 1 101 ? -10.567 5.688 7.007 1.00 94.19 101 ARG A CA 1
ATOM 817 C C . ARG A 1 101 ? -10.993 5.876 8.466 1.00 94.19 101 ARG A C 1
ATOM 819 O O . ARG A 1 101 ? -11.558 6.908 8.829 1.00 94.19 101 ARG A O 1
ATOM 826 N N . GLN A 1 102 ? -10.716 4.906 9.342 1.00 93.00 102 GLN A N 1
ATOM 827 C CA . GLN A 1 102 ? -11.005 5.049 10.772 1.00 93.00 102 GLN A CA 1
ATOM 828 C C . GLN A 1 102 ? -10.152 6.147 11.422 1.00 93.00 102 GLN A C 1
ATOM 830 O O . GLN A 1 102 ? -10.691 6.977 12.159 1.00 93.00 102 GLN A O 1
ATOM 835 N N . ARG A 1 103 ? -8.849 6.195 11.126 1.00 90.75 103 ARG A N 1
ATOM 836 C CA . ARG A 1 103 ? -7.935 7.230 11.635 1.00 90.75 103 ARG A CA 1
ATOM 837 C C . ARG A 1 103 ? -8.333 8.626 11.161 1.00 90.75 103 ARG A C 1
ATOM 839 O O . ARG A 1 103 ? -8.337 9.556 11.966 1.00 90.75 103 ARG A O 1
ATOM 846 N N . GLN A 1 104 ? -8.708 8.780 9.893 1.00 88.88 104 GLN A N 1
ATOM 847 C CA . GLN A 1 104 ? -9.148 10.057 9.334 1.00 88.88 104 GLN A CA 1
ATOM 848 C C . GLN A 1 104 ? -10.432 10.550 10.013 1.00 88.88 104 GLN A C 1
ATOM 850 O O . GLN A 1 104 ? -10.479 11.694 10.464 1.00 88.88 104 GLN A O 1
ATOM 855 N N . ARG A 1 105 ? -11.424 9.670 10.212 1.00 89.44 105 ARG A N 1
ATOM 856 C CA . ARG A 1 105 ? -12.639 10.006 10.977 1.00 89.44 105 ARG A CA 1
ATOM 857 C C . ARG A 1 105 ? -12.318 10.463 12.400 1.00 89.44 105 ARG A C 1
ATOM 859 O O . ARG A 1 105 ? -12.847 11.471 12.859 1.00 89.44 105 ARG A O 1
ATOM 866 N N . GLN A 1 106 ? -11.413 9.775 13.099 1.00 89.00 106 GLN A N 1
ATOM 867 C CA . GLN A 1 106 ? -10.995 10.186 14.446 1.00 89.00 106 GLN A CA 1
ATOM 868 C C . GLN A 1 106 ? -10.298 11.554 14.456 1.00 89.00 106 GLN A C 1
ATOM 870 O O . GLN A 1 106 ? -10.515 12.342 15.377 1.00 89.00 106 GLN A O 1
ATOM 875 N N . ARG A 1 107 ? -9.471 11.853 13.445 1.00 85.88 107 ARG A N 1
ATOM 876 C CA . ARG A 1 107 ? -8.828 13.169 13.291 1.00 85.88 107 ARG A CA 1
ATOM 877 C C . ARG A 1 107 ? -9.864 14.276 13.091 1.00 85.88 107 ARG A C 1
ATOM 879 O O . ARG A 1 107 ? -9.783 15.288 13.780 1.00 85.88 107 ARG A O 1
ATOM 886 N N . GLN A 1 108 ? -10.857 14.055 12.231 1.00 85.56 108 GLN A N 1
ATOM 887 C CA . GLN A 1 108 ? -11.939 15.013 11.977 1.00 85.56 108 GLN A CA 1
ATOM 888 C C . GLN A 1 108 ? -12.777 15.280 13.234 1.00 85.56 108 GLN A C 1
ATOM 890 O O . GLN A 1 108 ? -13.027 16.434 13.571 1.00 85.56 108 GLN A O 1
ATOM 895 N N . LEU A 1 109 ? -13.133 14.234 13.987 1.00 88.06 109 LEU A N 1
ATOM 896 C CA . LEU A 1 109 ? -13.866 14.384 15.249 1.00 88.06 109 LEU A CA 1
ATOM 897 C C . LEU A 1 109 ? -13.078 15.200 16.283 1.00 88.06 109 LEU A C 1
ATOM 899 O O . LEU A 1 109 ? -13.647 16.060 16.952 1.00 88.06 109 LEU A O 1
ATOM 903 N N . LYS A 1 110 ? -11.764 14.966 16.401 1.00 86.31 110 LYS A N 1
ATOM 904 C CA . LYS A 1 110 ? -10.892 15.749 17.291 1.00 86.31 110 LYS A CA 1
ATOM 905 C C . LYS A 1 110 ? -10.762 17.205 16.837 1.00 86.31 110 LYS A C 1
ATOM 907 O O . LYS A 1 110 ? -10.735 18.095 17.683 1.00 86.31 110 LYS A O 1
ATOM 912 N N . ALA A 1 111 ? -10.686 17.453 15.530 1.00 83.56 111 ALA A N 1
ATOM 913 C CA . ALA A 1 111 ? -10.638 18.804 14.977 1.00 83.56 111 ALA A CA 1
ATOM 914 C C . ALA A 1 111 ? -11.944 19.571 15.248 1.00 83.56 111 ALA A C 1
ATOM 916 O O . ALA A 1 111 ? -11.891 20.697 15.736 1.00 83.56 111 ALA A O 1
ATOM 917 N N . ALA A 1 112 ? -13.103 18.937 15.039 1.00 82.38 112 ALA A N 1
ATOM 918 C CA . ALA A 1 112 ? -14.412 19.528 15.323 1.00 82.38 112 ALA A CA 1
ATOM 919 C C . ALA A 1 112 ? -14.586 19.883 16.812 1.00 82.38 112 ALA A C 1
ATOM 921 O O . ALA A 1 112 ? -15.064 20.966 17.139 1.00 82.38 112 ALA A O 1
ATOM 922 N N . GLN A 1 113 ? -14.125 19.017 17.723 1.00 81.56 113 GLN A N 1
ATOM 923 C CA . GLN A 1 113 ? -14.162 19.282 19.169 1.00 81.56 113 GLN A CA 1
ATOM 924 C C . GLN A 1 113 ? -13.256 20.451 19.587 1.00 81.56 113 GLN A C 1
ATOM 926 O O . GLN A 1 113 ? -13.612 21.212 20.482 1.00 81.56 113 GLN A O 1
ATOM 931 N N . ARG A 1 114 ? -12.098 20.617 18.932 1.00 77.75 114 ARG A N 1
ATOM 932 C CA . ARG A 1 114 ? -11.185 21.744 19.182 1.00 77.75 114 ARG A CA 1
ATOM 933 C C . ARG A 1 114 ? -11.713 23.062 18.613 1.00 77.75 114 ARG A C 1
ATOM 935 O O . ARG A 1 114 ? -11.582 24.082 19.277 1.00 77.75 114 ARG A O 1
ATOM 942 N N . GLY A 1 115 ? -12.333 23.036 17.432 1.00 66.19 115 GLY A N 1
ATOM 943 C CA . GLY A 1 115 ? -12.966 24.213 16.828 1.00 66.19 115 GLY A CA 1
ATOM 944 C C . GLY A 1 115 ? -14.184 24.711 17.611 1.00 66.19 115 GLY A C 1
ATOM 945 O O . GLY A 1 115 ? -14.384 25.912 17.726 1.00 66.19 115 GLY A O 1
ATOM 946 N N . ALA A 1 116 ? -14.944 23.805 18.233 1.00 60.59 116 ALA A N 1
ATOM 947 C CA . ALA A 1 116 ? -16.100 24.149 19.066 1.00 60.59 116 ALA A CA 1
ATOM 948 C C . ALA A 1 116 ? -15.745 24.739 20.451 1.00 60.59 116 ALA A C 1
ATOM 950 O O . ALA A 1 116 ? -16.643 25.132 21.189 1.00 60.59 116 ALA A O 1
ATOM 951 N N . SER A 1 117 ? -14.460 24.785 20.827 1.00 58.31 117 SER A N 1
ATOM 952 C CA . SER A 1 117 ? -13.976 25.350 22.100 1.00 58.31 117 SER A CA 1
ATOM 953 C C . SER A 1 117 ? -13.284 26.710 21.950 1.00 58.31 117 SER A C 1
ATOM 955 O O . SER A 1 117 ? -12.640 27.158 22.894 1.00 58.31 117 SER A O 1
ATOM 957 N N . ALA A 1 118 ? -13.396 27.374 20.795 1.00 53.22 118 ALA A N 1
ATOM 958 C CA . ALA A 1 118 ? -13.014 28.777 20.667 1.00 53.22 118 ALA A CA 1
ATOM 959 C C . ALA A 1 118 ? -14.209 29.659 21.079 1.00 53.22 118 ALA A C 1
ATOM 961 O O . ALA A 1 118 ? -15.158 29.766 20.302 1.00 53.22 118 ALA A O 1
ATOM 962 N N . PRO A 1 119 ? -14.228 30.266 22.282 1.00 51.28 119 PRO A N 1
ATOM 963 C CA . PRO A 1 119 ? -15.145 31.363 22.533 1.00 51.28 119 PRO A CA 1
ATOM 964 C C . PRO A 1 119 ? -14.706 32.539 21.657 1.00 51.28 119 PRO A C 1
ATOM 966 O O . PRO A 1 119 ? -13.555 32.972 21.730 1.00 51.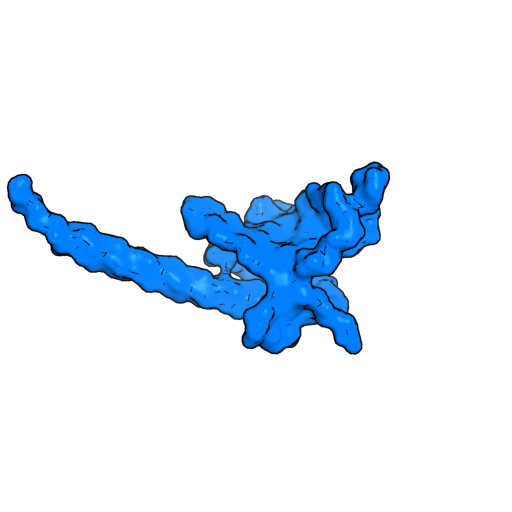28 119 PRO A O 1
ATOM 969 N N . GLU A 1 120 ? -15.611 33.030 20.813 1.00 54.50 120 GLU A N 1
ATOM 970 C CA . GLU A 1 120 ? -15.501 34.379 20.265 1.00 54.50 120 GLU A CA 1
ATOM 971 C C . GLU A 1 120 ? -15.445 35.341 21.459 1.00 54.50 120 GLU A C 1
ATOM 973 O O . GLU A 1 120 ? -16.402 35.444 22.232 1.00 54.50 120 GLU A O 1
ATOM 978 N N . GLY A 1 121 ? -14.278 35.946 21.666 1.00 50.22 121 GLY A N 1
ATOM 979 C CA . GLY A 1 121 ? -14.004 36.946 22.693 1.00 50.22 121 GLY A CA 1
ATOM 980 C C . GLY A 1 121 ? -13.456 38.204 22.053 1.00 50.22 121 GLY A C 1
ATOM 981 O O . GLY A 1 121 ? -12.680 38.062 21.079 1.00 50.22 121 GLY A O 1
#

Foldseek 3Di:
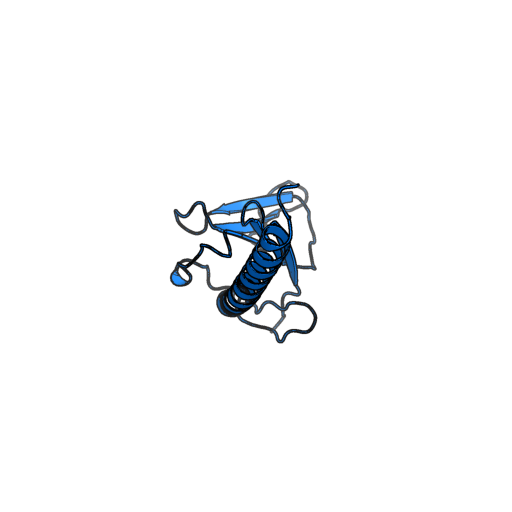DDAFEWDWDADPVQLKIKIFGPPQDADDWDWDDLPPDPFKTFTFHDHPVRHGPVDGGMMIGSLLPDDPLVSDDFDPHFYDYVPDDTDTPSVVSVVVNVVVVVVVVVVVVVVVVVVVPDDPD

Sequence (121 aa):
METVRATIEWTPEIDRFVLWAEDLVGSAFVPEPIGDDPLASLLLEVDEDERETGRVVGVEMAILEFDRWGDLPTLDRPWQLRGWEPLPLDALLKRVQRELRQRQRQRQLKAAQRGASAPEG

pLDDT: mean 86.3, std 11.06, range [50.22, 96.38]

Secondary structure (DSSP, 8-state):
---EEEEEEEEGGGTEEEEEES---S--EEEEEETTEEEEEEEEEE-TTS-EEEEEEEEEEETTT---TTSSPPPSS-EEETTS--B-HHHHHHHHHHHHHHHHHHHHHHHHHHHTT----

Radius of gyration: 17.37 Å; chains: 1; bounding box: 38×56×40 Å